Protein AF-A0A4R8EGY8-F1 (afdb_monomer_lite)

pLDDT: mean 85.9, std 12.4, range [39.84, 97.06]

Radius of gyration: 15.59 Å; chains: 1; bounding box: 40×29×43 Å

Sequence (133 aa):
MFNQAGVGEIIASGIEIIFPVQNLFWALFAYAFGMALFTKIMGNAFAAFAVITAGIGIPIVIQIHGADPATIAVLAMSAGYCGILMTPMAANFNIVPAALLEMKDKYRIIKIQISMALALWVAHLLVMYIMAF

Organism: NCBI:txid156202

Secondary structure (DSSP, 8-state):
--GGGTHHHHHHHHHHHHS-TTSHHHHHHHHHHHHHHHHHHHS-HHHHHHHHIIIIIIIIIIIIT---HHHHHHHHHHHHHHHHHT-TT-IIIIIHHHHHTT-S-TTHHHHHHHHHHHHHHHHHHHHHHHH--

Foldseek 3Di:
DLVVVCLLVVLQVVLVVVFVLLDLLRLLVSLLVQLLQVCLVQLHNVVSLVRSCSNRVVPRLCVNVPFDSVLSSVLSSVSSVLSNLQHVSVCVNQQVVCVVVVPPDSCVSNVVSNVVSVVSNVVSSVCCVVRRD

Structure (mmCIF, N/CA/C/O backbone):
data_AF-A0A4R8EGY8-F1
#
_entry.id   AF-A0A4R8EGY8-F1
#
loop_
_atom_site.group_PDB
_atom_site.id
_atom_site.type_symbol
_atom_site.label_atom_id
_atom_site.label_alt_id
_atom_site.label_comp_id
_atom_site.label_asym_id
_atom_site.label_entity_id
_atom_site.label_seq_id
_atom_site.pdbx_PDB_ins_code
_atom_site.Cartn_x
_atom_site.Cartn_y
_atom_site.Cartn_z
_atom_site.occupancy
_atom_site.B_iso_or_equiv
_atom_site.auth_seq_id
_atom_site.auth_comp_id
_atom_site.auth_asym_id
_atom_site.auth_atom_id
_atom_site.pdbx_PDB_model_num
ATOM 1 N N . MET A 1 1 ? 8.779 17.952 -3.903 1.00 45.31 1 MET A N 1
ATOM 2 C CA . MET A 1 1 ? 9.211 18.054 -2.493 1.00 45.31 1 MET A CA 1
ATOM 3 C C . MET A 1 1 ? 9.835 16.741 -1.999 1.00 45.31 1 MET A C 1
ATOM 5 O O . MET A 1 1 ? 11.027 16.757 -1.759 1.00 45.31 1 MET A O 1
ATOM 9 N N . PHE A 1 2 ? 9.143 15.588 -1.964 1.00 39.84 2 PHE A N 1
ATOM 10 C CA . PHE A 1 2 ? 9.756 14.309 -1.519 1.00 39.84 2 PHE A CA 1
ATOM 11 C C . PHE A 1 2 ? 10.809 13.700 -2.468 1.00 39.84 2 PHE A C 1
ATOM 13 O O . PHE A 1 2 ? 11.807 13.170 -1.992 1.00 39.84 2 PHE A O 1
ATOM 20 N N . ASN A 1 3 ? 10.645 13.828 -3.793 1.00 47.56 3 ASN A N 1
ATOM 21 C CA . ASN A 1 3 ? 11.645 13.345 -4.763 1.00 47.56 3 ASN A CA 1
ATOM 22 C C . ASN A 1 3 ? 12.984 14.112 -4.671 1.00 47.56 3 ASN A C 1
ATOM 24 O O . ASN A 1 3 ? 14.047 13.546 -4.866 1.00 47.56 3 ASN A O 1
ATOM 28 N N . GLN A 1 4 ? 12.943 15.397 -4.296 1.00 46.09 4 GLN A N 1
ATOM 29 C CA . GLN A 1 4 ? 14.151 16.210 -4.082 1.00 46.09 4 GLN A CA 1
ATOM 30 C C . GLN A 1 4 ? 14.881 15.865 -2.772 1.00 46.09 4 GLN A C 1
ATOM 32 O O . GLN A 1 4 ? 16.017 16.282 -2.588 1.00 46.09 4 GLN A O 1
ATOM 37 N N . ALA A 1 5 ? 14.239 15.115 -1.870 1.00 55.41 5 ALA A N 1
ATOM 38 C CA . ALA A 1 5 ? 14.806 14.694 -0.592 1.00 55.41 5 ALA A CA 1
ATOM 39 C C . ALA A 1 5 ? 15.435 13.284 -0.635 1.00 55.41 5 ALA A C 1
ATOM 41 O O . ALA A 1 5 ? 15.809 12.767 0.412 1.00 55.41 5 ALA A O 1
ATOM 42 N N . GLY A 1 6 ? 15.509 12.629 -1.806 1.00 54.44 6 GLY A N 1
ATOM 43 C CA . GLY A 1 6 ? 16.140 11.304 -1.964 1.00 54.44 6 GLY A CA 1
ATOM 44 C C . GLY A 1 6 ? 15.385 10.132 -1.318 1.00 54.44 6 GLY A C 1
ATOM 45 O O . GLY A 1 6 ? 15.851 8.998 -1.330 1.00 54.44 6 GLY A O 1
ATOM 46 N N . VAL A 1 7 ? 14.191 10.370 -0.767 1.00 55.75 7 VAL A N 1
ATOM 47 C CA . VAL A 1 7 ? 13.407 9.344 -0.055 1.00 55.75 7 VAL A CA 1
ATOM 48 C C . VAL A 1 7 ? 12.993 8.197 -0.985 1.00 55.75 7 VAL A C 1
ATOM 50 O O . VAL A 1 7 ? 12.936 7.051 -0.551 1.00 55.75 7 VAL A O 1
ATOM 53 N N . GLY A 1 8 ? 12.750 8.490 -2.266 1.00 55.69 8 GLY A N 1
ATOM 54 C CA . GLY A 1 8 ? 12.421 7.477 -3.273 1.00 55.69 8 GLY A CA 1
ATOM 55 C C . GLY A 1 8 ? 13.545 6.457 -3.478 1.00 55.69 8 GLY A C 1
ATOM 56 O O . GLY A 1 8 ? 13.283 5.261 -3.423 1.00 55.69 8 GLY A O 1
ATOM 57 N N . GLU A 1 9 ? 14.791 6.919 -3.617 1.00 61.41 9 GLU A N 1
ATOM 58 C CA . GLU A 1 9 ? 15.981 6.062 -3.768 1.00 61.41 9 GLU A CA 1
ATOM 59 C C . GLU A 1 9 ? 16.284 5.248 -2.505 1.00 61.41 9 GLU A C 1
ATOM 61 O O . GLU A 1 9 ? 16.664 4.080 -2.596 1.00 61.41 9 GLU A O 1
ATOM 66 N N . ILE A 1 10 ? 16.068 5.820 -1.317 1.00 61.94 10 ILE A N 1
ATOM 67 C CA . ILE A 1 10 ? 16.241 5.098 -0.044 1.00 61.94 10 ILE A CA 1
ATOM 68 C C . ILE A 1 10 ? 15.207 3.971 0.085 1.00 61.94 10 ILE A C 1
ATOM 70 O O . ILE A 1 10 ? 15.536 2.869 0.519 1.00 61.94 10 ILE A O 1
ATOM 74 N N . ILE A 1 11 ? 13.955 4.228 -0.306 1.00 61.97 11 ILE A N 1
ATOM 75 C CA . ILE A 1 11 ? 12.903 3.205 -0.289 1.00 61.97 11 ILE A CA 1
ATOM 76 C C . ILE A 1 11 ? 13.188 2.126 -1.343 1.00 61.97 11 ILE A C 1
ATOM 78 O O . ILE A 1 11 ? 13.077 0.946 -1.020 1.00 61.97 11 ILE A O 1
ATOM 82 N N . ALA A 1 12 ? 13.593 2.507 -2.560 1.00 61.19 12 ALA A N 1
ATOM 83 C CA . ALA A 1 12 ? 13.936 1.567 -3.629 1.00 61.19 12 ALA A CA 1
ATOM 84 C C . ALA A 1 12 ? 15.088 0.632 -3.219 1.00 61.19 12 ALA A C 1
ATOM 86 O O . ALA A 1 12 ? 14.930 -0.587 -3.233 1.00 61.19 12 ALA A O 1
ATOM 87 N N . SER A 1 13 ? 16.202 1.201 -2.748 1.00 63.88 13 SER A N 1
ATOM 88 C CA . SER A 1 13 ? 17.382 0.440 -2.309 1.00 63.88 13 SER A CA 1
ATOM 89 C C . SER A 1 13 ? 17.107 -0.435 -1.082 1.00 63.88 13 SER A C 1
ATOM 91 O O . SER A 1 13 ? 17.565 -1.574 -1.018 1.00 63.88 13 SER A O 1
ATOM 93 N N . GLY A 1 14 ? 16.307 0.042 -0.122 1.00 66.62 14 GLY A N 1
ATOM 94 C CA . GLY A 1 14 ? 15.891 -0.762 1.029 1.00 66.62 14 GLY A CA 1
ATOM 95 C C . GLY A 1 14 ? 14.999 -1.948 0.647 1.00 66.62 14 GLY A C 1
ATOM 96 O O . GLY A 1 14 ? 15.103 -3.020 1.241 1.00 66.62 14 GLY A O 1
ATOM 97 N N . ILE A 1 15 ? 14.135 -1.780 -0.355 1.00 63.94 15 ILE A N 1
ATOM 98 C CA . ILE A 1 15 ? 13.211 -2.823 -0.817 1.00 63.94 15 ILE A CA 1
ATOM 99 C C . ILE A 1 15 ? 13.913 -3.860 -1.687 1.00 63.94 15 ILE A C 1
ATOM 101 O O . ILE A 1 15 ? 13.596 -5.037 -1.553 1.00 63.94 15 ILE A O 1
ATOM 105 N N . GLU A 1 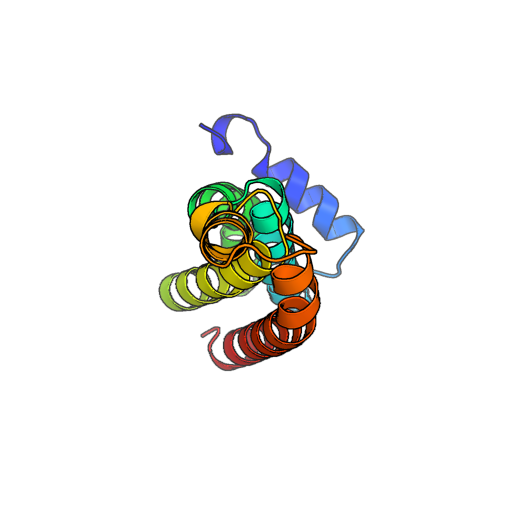16 ? 14.893 -3.467 -2.500 1.00 60.88 16 GLU A N 1
ATOM 106 C CA . GLU A 1 16 ? 15.726 -4.395 -3.280 1.00 60.88 16 GLU A CA 1
ATOM 107 C C . GLU A 1 16 ? 16.514 -5.381 -2.405 1.00 60.88 16 GLU A C 1
ATOM 109 O O . GLU A 1 16 ? 16.743 -6.520 -2.808 1.00 60.88 16 GLU A O 1
ATOM 114 N N . ILE A 1 17 ? 16.885 -4.979 -1.184 1.00 65.44 17 ILE A N 1
ATOM 115 C CA . ILE A 1 17 ? 17.569 -5.857 -0.221 1.00 65.44 17 ILE A CA 1
ATOM 116 C C . ILE A 1 17 ? 16.612 -6.914 0.353 1.00 65.44 17 ILE A C 1
ATOM 118 O O . ILE A 1 17 ? 17.029 -8.027 0.674 1.00 65.44 17 ILE A O 1
ATOM 122 N N . ILE A 1 18 ? 15.331 -6.570 0.508 1.00 69.06 18 ILE A N 1
ATOM 123 C CA . ILE A 1 18 ? 14.339 -7.402 1.207 1.00 69.06 18 ILE A CA 1
ATOM 124 C C . ILE A 1 18 ? 13.537 -8.266 0.226 1.00 69.06 18 ILE A C 1
ATOM 126 O O . ILE A 1 18 ? 13.168 -9.393 0.555 1.00 69.06 18 ILE A O 1
ATOM 130 N N . PHE A 1 19 ? 13.265 -7.757 -0.976 1.00 72.06 19 PHE A N 1
ATOM 131 C CA . PHE A 1 19 ? 12.400 -8.388 -1.966 1.00 72.06 19 PHE A CA 1
ATOM 132 C C . PHE A 1 19 ? 13.120 -8.555 -3.310 1.00 72.06 19 PHE A C 1
ATOM 134 O O . PHE A 1 19 ? 13.743 -7.611 -3.796 1.00 72.06 19 PHE A O 1
ATOM 141 N N . PRO A 1 20 ? 12.980 -9.713 -3.984 1.00 79.56 20 PRO A N 1
ATOM 142 C CA . PRO A 1 20 ? 13.552 -9.929 -5.309 1.00 79.56 20 PRO A CA 1
ATOM 143 C C . PRO A 1 20 ? 12.692 -9.231 -6.377 1.00 79.56 20 PRO A C 1
ATOM 145 O O . PRO A 1 20 ? 11.984 -9.870 -7.156 1.00 79.56 20 PRO A O 1
ATOM 148 N N . VAL A 1 21 ? 12.755 -7.899 -6.418 1.00 77.88 21 VAL A N 1
ATOM 149 C CA . VAL A 1 21 ? 11.945 -7.029 -7.294 1.00 77.88 21 VAL A CA 1
ATOM 150 C C . VAL A 1 21 ? 12.230 -7.189 -8.792 1.00 77.88 21 VAL A C 1
ATOM 152 O O . VAL A 1 21 ? 11.516 -6.630 -9.618 1.00 77.88 21 VAL A O 1
ATOM 155 N N . GLN A 1 22 ? 13.218 -8.010 -9.159 1.00 78.81 22 GLN A N 1
ATOM 156 C CA . GLN A 1 22 ? 13.414 -8.484 -10.533 1.00 78.81 22 GLN A CA 1
ATOM 157 C C . GLN A 1 22 ? 12.260 -9.368 -11.028 1.00 78.81 22 GLN A C 1
ATOM 159 O O . GLN A 1 22 ? 12.113 -9.572 -12.227 1.00 78.81 22 GLN A O 1
ATOM 164 N N . ASN A 1 23 ? 11.436 -9.905 -10.125 1.00 85.56 23 ASN A N 1
ATOM 165 C CA . ASN A 1 23 ? 10.203 -10.598 -10.475 1.00 85.56 23 ASN A CA 1
ATOM 166 C C . ASN A 1 23 ? 9.016 -9.631 -10.360 1.00 85.56 23 ASN A C 1
ATOM 168 O O . ASN A 1 23 ? 8.829 -9.002 -9.315 1.00 85.56 23 ASN A O 1
ATOM 172 N N . LEU A 1 24 ? 8.184 -9.576 -11.405 1.00 88.81 24 LEU A N 1
ATOM 173 C CA . LEU A 1 24 ? 6.990 -8.732 -11.462 1.00 88.81 24 LEU A CA 1
ATOM 174 C C . LEU A 1 24 ? 6.103 -8.898 -10.224 1.00 88.81 24 LEU A C 1
ATOM 176 O O . LEU A 1 24 ? 5.674 -7.908 -9.640 1.00 88.81 24 LEU A O 1
ATOM 180 N N . PHE A 1 25 ? 5.859 -10.134 -9.778 1.00 91.94 25 PHE A N 1
ATOM 181 C CA . PHE A 1 25 ? 5.006 -10.384 -8.616 1.00 91.94 25 PHE A CA 1
ATOM 182 C C . PHE A 1 25 ? 5.531 -9.677 -7.360 1.00 91.94 25 PHE A C 1
ATOM 184 O O . PHE A 1 25 ? 4.765 -9.048 -6.634 1.00 91.94 25 PHE A O 1
ATOM 191 N N . TRP A 1 26 ? 6.843 -9.735 -7.120 1.00 90.50 26 TRP A N 1
ATOM 192 C CA . TRP A 1 26 ? 7.461 -9.109 -5.952 1.00 90.50 26 TRP A CA 1
ATOM 193 C C . TRP A 1 26 ? 7.543 -7.588 -6.074 1.00 90.50 26 TRP A C 1
ATOM 195 O O . TRP A 1 26 ? 7.374 -6.901 -5.069 1.00 90.50 26 TRP A O 1
ATOM 205 N N . ALA A 1 27 ? 7.719 -7.055 -7.285 1.00 91.69 27 ALA A N 1
ATOM 206 C CA . ALA A 1 27 ? 7.612 -5.621 -7.541 1.00 91.69 27 ALA A CA 1
ATOM 207 C C . ALA A 1 27 ? 6.197 -5.096 -7.230 1.00 91.69 27 ALA A C 1
ATOM 209 O O . ALA A 1 27 ? 6.037 -4.111 -6.506 1.00 91.69 27 ALA A O 1
ATOM 210 N N . LEU A 1 28 ? 5.162 -5.798 -7.704 1.00 94.19 28 LEU A N 1
ATOM 211 C CA . LEU A 1 28 ? 3.761 -5.477 -7.426 1.00 94.19 28 LEU A CA 1
ATOM 212 C C . LEU A 1 28 ? 3.413 -5.627 -5.947 1.00 94.19 28 LEU A C 1
ATOM 214 O O . LEU A 1 28 ? 2.750 -4.759 -5.381 1.00 94.19 28 LEU A O 1
ATOM 218 N N . PHE A 1 29 ? 3.903 -6.689 -5.304 1.00 94.19 29 PHE A N 1
ATOM 219 C CA . PHE A 1 29 ? 3.742 -6.899 -3.871 1.00 94.19 29 PHE A CA 1
ATOM 220 C C . PHE A 1 29 ? 4.361 -5.747 -3.084 1.00 94.19 29 PHE A C 1
ATOM 222 O O . PHE A 1 29 ? 3.684 -5.164 -2.245 1.00 94.19 29 PHE A O 1
ATOM 229 N N . ALA A 1 30 ? 5.612 -5.379 -3.371 1.00 92.25 30 ALA A N 1
ATOM 230 C CA . ALA A 1 30 ? 6.293 -4.283 -2.691 1.00 92.25 30 ALA A CA 1
ATOM 231 C C . ALA A 1 30 ? 5.546 -2.956 -2.879 1.00 92.25 30 ALA A C 1
ATOM 233 O O . ALA A 1 30 ? 5.388 -2.196 -1.922 1.00 92.25 30 ALA A O 1
ATOM 234 N N . TYR A 1 31 ? 5.021 -2.705 -4.082 1.00 94.06 31 TYR A N 1
ATOM 235 C CA . TYR A 1 31 ? 4.256 -1.500 -4.372 1.00 94.06 31 TYR A CA 1
ATOM 236 C C . TYR A 1 31 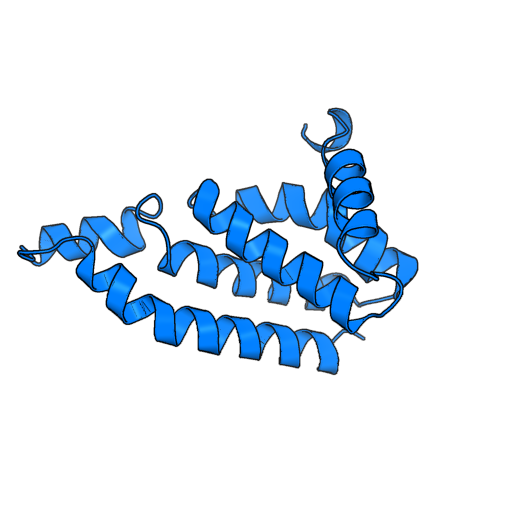? 2.919 -1.467 -3.614 1.00 94.06 31 TYR A C 1
ATOM 238 O O . TYR A 1 31 ? 2.655 -0.522 -2.870 1.00 94.06 31 TYR A O 1
ATOM 246 N N . ALA A 1 32 ? 2.106 -2.523 -3.713 1.00 95.62 32 ALA A N 1
ATOM 247 C CA . ALA A 1 32 ? 0.817 -2.621 -3.027 1.00 95.62 32 ALA A CA 1
ATOM 248 C C . ALA A 1 32 ? 0.966 -2.672 -1.494 1.00 95.62 32 ALA A C 1
ATOM 250 O O . ALA A 1 32 ? 0.158 -2.093 -0.760 1.00 95.62 32 ALA A O 1
ATOM 251 N N . PHE A 1 33 ? 1.999 -3.349 -0.991 1.00 94.06 33 PHE A N 1
ATOM 252 C CA . PHE A 1 33 ? 2.293 -3.452 0.438 1.00 94.06 33 PHE A CA 1
ATOM 253 C C . PHE A 1 33 ? 2.787 -2.117 0.984 1.00 94.06 33 PHE A C 1
ATOM 255 O O . PHE A 1 33 ? 2.262 -1.634 1.987 1.00 94.06 33 PHE A O 1
ATOM 262 N N . GLY A 1 34 ? 3.741 -1.488 0.292 1.00 92.56 34 GLY A N 1
ATOM 263 C CA . GLY A 1 34 ? 4.229 -0.153 0.615 1.00 92.56 34 GLY A CA 1
ATOM 264 C C . GLY A 1 34 ? 3.085 0.853 0.670 1.00 92.56 34 GLY A C 1
ATOM 265 O O . GLY A 1 34 ? 2.970 1.594 1.644 1.00 92.56 34 GLY A O 1
ATOM 266 N N . MET A 1 35 ? 2.175 0.806 -0.308 1.00 95.62 35 MET A N 1
ATOM 267 C CA . MET A 1 35 ? 0.987 1.655 -0.349 1.00 95.62 35 MET A CA 1
ATOM 268 C C . MET A 1 35 ? 0.096 1.461 0.876 1.00 95.62 35 MET A C 1
ATOM 270 O O . MET A 1 35 ? -0.229 2.437 1.553 1.00 95.62 35 MET A O 1
ATOM 274 N N . ALA A 1 36 ? -0.279 0.223 1.204 1.00 94.56 36 ALA A N 1
ATOM 275 C CA . ALA A 1 36 ? -1.134 -0.062 2.355 1.00 94.56 36 ALA A CA 1
ATOM 276 C C . ALA A 1 36 ? -0.456 0.307 3.687 1.00 94.56 36 ALA A C 1
ATOM 278 O O . ALA A 1 36 ? -1.088 0.910 4.559 1.00 94.56 36 ALA A O 1
ATOM 279 N N . LEU A 1 37 ? 0.835 0.002 3.842 1.00 92.94 37 LEU A N 1
ATOM 280 C CA . LEU A 1 37 ? 1.594 0.281 5.059 1.00 92.94 37 LEU A CA 1
ATOM 281 C C . LEU A 1 37 ? 1.778 1.785 5.286 1.00 92.94 37 LEU A C 1
ATOM 283 O O . LEU A 1 37 ? 1.458 2.286 6.364 1.00 92.94 37 LEU A O 1
ATOM 287 N N . PHE A 1 38 ? 2.239 2.527 4.276 1.00 90.56 38 PHE A N 1
ATOM 288 C CA . PHE A 1 38 ? 2.417 3.977 4.392 1.00 90.56 38 PHE A CA 1
ATOM 289 C C . PHE A 1 38 ? 1.084 4.689 4.578 1.00 90.56 38 PHE A C 1
ATOM 291 O O . PHE A 1 38 ? 0.996 5.631 5.361 1.00 90.56 38 PHE A O 1
ATOM 298 N N . THR A 1 39 ? 0.023 4.203 3.934 1.00 92.88 39 THR A N 1
ATOM 299 C CA . THR A 1 39 ? -1.320 4.744 4.144 1.00 92.88 39 THR A CA 1
ATOM 300 C C . THR A 1 39 ? -1.804 4.505 5.573 1.00 92.88 39 THR A C 1
ATOM 302 O O . THR A 1 39 ? -2.402 5.396 6.171 1.00 92.88 39 THR A O 1
ATOM 305 N N . LYS A 1 40 ? -1.504 3.342 6.164 1.00 90.44 40 LYS A N 1
ATOM 306 C CA . LYS A 1 40 ? -1.805 3.059 7.574 1.00 90.44 40 LYS A CA 1
ATOM 307 C C . LYS A 1 40 ? -1.095 4.043 8.515 1.00 90.44 40 LYS A C 1
ATOM 309 O O . LYS A 1 40 ? -1.695 4.471 9.501 1.00 90.44 40 LYS A O 1
ATOM 314 N N . ILE A 1 41 ? 0.156 4.398 8.203 1.00 88.12 41 ILE A N 1
ATOM 315 C CA . ILE A 1 41 ? 0.992 5.317 8.994 1.00 88.12 41 ILE A CA 1
ATOM 316 C C . ILE A 1 41 ? 0.549 6.774 8.832 1.00 88.12 41 ILE A C 1
ATOM 318 O O . ILE A 1 41 ? 0.498 7.490 9.822 1.00 88.12 41 ILE A O 1
ATOM 322 N N . MET A 1 42 ? 0.240 7.212 7.607 1.00 86.69 42 MET A N 1
ATOM 323 C CA . MET A 1 42 ? -0.161 8.594 7.304 1.00 86.69 42 MET A CA 1
ATOM 324 C C . MET A 1 42 ? -1.658 8.861 7.480 1.00 86.69 42 MET A C 1
ATOM 326 O O . MET A 1 42 ? -2.078 10.015 7.474 1.00 86.69 42 MET A O 1
ATOM 330 N N . GLY A 1 43 ? -2.484 7.817 7.560 1.00 84.19 43 GLY A N 1
ATOM 331 C CA . GLY A 1 43 ? -3.943 7.939 7.580 1.00 84.19 43 GLY A CA 1
ATOM 332 C C . GLY A 1 43 ? -4.544 8.472 6.273 1.00 84.19 43 GLY A C 1
ATOM 333 O O . GLY A 1 43 ? -5.725 8.812 6.247 1.00 84.19 43 GLY A O 1
ATOM 334 N N . ASN A 1 44 ? -3.755 8.568 5.193 1.00 86.75 44 ASN A N 1
ATOM 335 C CA . ASN A 1 44 ? -4.160 9.154 3.915 1.00 86.75 44 ASN A CA 1
ATOM 336 C C . ASN A 1 44 ? -3.469 8.462 2.725 1.00 86.75 44 ASN A C 1
ATOM 338 O O . ASN A 1 44 ? -2.239 8.413 2.649 1.00 86.75 44 ASN A O 1
ATOM 342 N N . ALA A 1 45 ? -4.274 7.973 1.778 1.00 86.75 45 ALA A N 1
ATOM 343 C CA . ALA A 1 45 ? -3.799 7.242 0.605 1.00 86.75 45 ALA A CA 1
ATOM 344 C C . ALA A 1 45 ? -3.114 8.136 -0.442 1.00 86.75 45 ALA A C 1
ATOM 346 O O . ALA A 1 45 ? -2.152 7.701 -1.062 1.00 86.75 45 ALA A O 1
ATOM 347 N N . PHE A 1 46 ? -3.541 9.391 -0.621 1.00 88.31 46 PHE A N 1
ATOM 348 C CA . PHE A 1 46 ? -2.918 10.323 -1.572 1.00 88.31 46 PHE A CA 1
ATOM 349 C C . PHE A 1 46 ? -1.493 10.704 -1.159 1.00 88.31 46 PHE A C 1
ATOM 351 O O . PHE A 1 46 ? -0.599 10.785 -2.001 1.00 88.31 46 PHE A O 1
ATOM 358 N N . ALA A 1 47 ? -1.268 10.912 0.141 1.00 88.38 47 ALA A N 1
ATOM 359 C CA . ALA A 1 47 ? 0.065 11.206 0.661 1.00 88.38 47 ALA A CA 1
ATOM 360 C C . ALA A 1 47 ? 1.006 9.999 0.491 1.00 88.38 47 ALA A C 1
ATOM 362 O O . ALA A 1 47 ? 2.127 10.149 0.005 1.00 88.38 47 ALA A O 1
ATOM 363 N N . ALA A 1 48 ? 0.519 8.792 0.805 1.00 90.62 48 ALA A N 1
ATOM 364 C CA . ALA A 1 48 ? 1.240 7.544 0.553 1.00 90.62 48 ALA A CA 1
ATOM 365 C C . ALA A 1 48 ? 1.542 7.330 -0.930 1.00 90.62 48 ALA A C 1
ATOM 367 O O . ALA A 1 48 ? 2.667 6.974 -1.277 1.00 90.62 48 ALA A O 1
ATOM 368 N N . PHE A 1 49 ? 0.569 7.615 -1.795 1.00 92.94 49 PHE A N 1
ATOM 369 C CA . PHE A 1 49 ? 0.689 7.457 -3.236 1.00 92.94 49 PHE A CA 1
ATOM 370 C C . PHE A 1 49 ? 1.868 8.241 -3.803 1.00 92.94 49 PHE A C 1
ATOM 372 O O . PHE A 1 49 ? 2.672 7.670 -4.533 1.00 92.94 49 PHE A O 1
ATOM 379 N N . ALA A 1 50 ? 2.024 9.514 -3.433 1.00 90.81 50 ALA A N 1
ATOM 380 C CA . ALA A 1 50 ? 3.121 10.335 -3.936 1.00 90.81 50 ALA A CA 1
ATOM 381 C C . ALA A 1 50 ? 4.506 9.774 -3.561 1.00 90.81 50 ALA A C 1
ATOM 383 O O . ALA A 1 50 ? 5.424 9.813 -4.375 1.00 90.81 50 ALA A O 1
ATOM 384 N N . VAL A 1 51 ? 4.656 9.240 -2.345 1.00 89.56 51 VAL A N 1
ATOM 385 C CA . VAL A 1 51 ? 5.936 8.709 -1.846 1.00 89.56 51 VAL A CA 1
ATOM 386 C C . VAL A 1 51 ? 6.238 7.343 -2.457 1.00 89.56 51 VAL A C 1
ATOM 388 O O . VAL A 1 51 ? 7.316 7.123 -3.003 1.00 89.56 51 VAL A O 1
ATOM 391 N N . ILE A 1 52 ? 5.275 6.428 -2.393 1.00 93.44 52 ILE A N 1
ATOM 392 C CA . ILE A 1 52 ? 5.473 5.027 -2.760 1.00 93.44 52 ILE A CA 1
ATOM 393 C C . ILE A 1 52 ? 5.475 4.833 -4.275 1.00 93.44 52 ILE A C 1
ATOM 395 O O . ILE A 1 52 ? 6.239 4.024 -4.794 1.00 93.44 52 ILE A O 1
ATOM 399 N N . THR A 1 53 ? 4.692 5.616 -5.014 1.00 93.50 53 THR A N 1
ATOM 400 C CA . THR A 1 53 ? 4.741 5.594 -6.481 1.00 93.50 53 THR A CA 1
ATOM 401 C C . THR A 1 53 ? 6.048 6.180 -6.992 1.00 93.50 53 THR A C 1
ATOM 403 O O . THR A 1 53 ? 6.632 5.617 -7.908 1.00 93.50 53 THR A O 1
ATOM 406 N N . ALA A 1 54 ? 6.563 7.247 -6.376 1.00 90.81 54 ALA A N 1
ATOM 407 C CA . ALA A 1 54 ? 7.867 7.789 -6.751 1.00 90.81 54 ALA A CA 1
ATOM 408 C C . ALA A 1 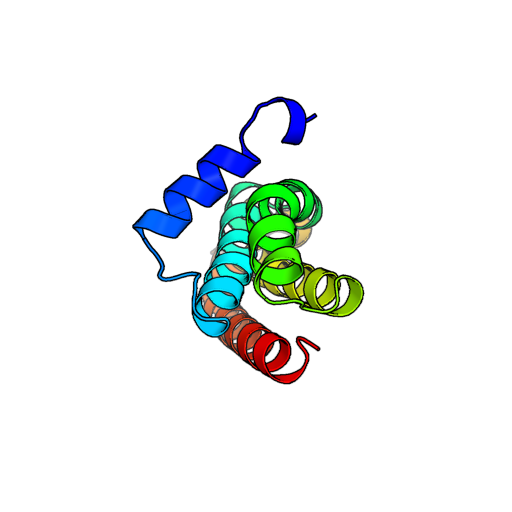54 ? 9.024 6.833 -6.414 1.00 90.81 54 ALA A C 1
ATOM 410 O O . ALA A 1 54 ? 9.960 6.730 -7.198 1.00 90.81 54 ALA A O 1
ATOM 411 N N . GLY A 1 55 ? 8.964 6.139 -5.270 1.00 86.50 55 GLY A N 1
ATOM 412 C CA . GLY A 1 55 ? 10.036 5.241 -4.824 1.00 86.50 55 GLY A CA 1
ATOM 413 C C . GLY A 1 55 ? 9.985 3.818 -5.386 1.00 86.50 55 GLY A C 1
ATOM 414 O O . GLY A 1 55 ? 11.025 3.199 -5.543 1.00 86.50 55 GLY A O 1
ATOM 415 N N . ILE A 1 56 ? 8.800 3.280 -5.687 1.00 90.06 56 ILE A N 1
ATOM 416 C CA . ILE A 1 56 ? 8.623 1.880 -6.120 1.00 90.06 56 ILE A CA 1
ATOM 417 C C . ILE A 1 56 ? 7.879 1.815 -7.453 1.00 90.06 56 ILE A C 1
ATOM 419 O O . ILE A 1 56 ? 8.355 1.194 -8.399 1.00 90.06 56 ILE A O 1
ATOM 423 N N . GLY A 1 57 ? 6.707 2.451 -7.537 1.00 91.94 57 GLY A N 1
ATOM 424 C CA . GLY A 1 57 ? 5.812 2.309 -8.690 1.00 91.94 57 GLY A CA 1
ATOM 425 C C . GLY A 1 57 ? 6.471 2.708 -10.013 1.00 91.94 57 GLY A C 1
ATOM 426 O O . GLY A 1 57 ? 6.511 1.917 -10.947 1.00 91.94 57 GLY A O 1
ATOM 427 N N . ILE A 1 58 ? 7.043 3.909 -10.079 1.00 91.75 58 ILE A N 1
ATOM 428 C CA . ILE A 1 58 ? 7.723 4.425 -11.271 1.00 91.75 58 ILE A CA 1
ATOM 429 C C . ILE A 1 58 ? 9.009 3.641 -11.570 1.00 91.75 58 ILE A C 1
ATOM 431 O O . ILE A 1 58 ? 9.075 3.046 -12.646 1.00 91.75 58 ILE A O 1
ATOM 435 N N . PRO A 1 59 ? 10.019 3.606 -10.678 1.00 88.88 59 PRO A N 1
ATOM 436 C CA . PRO A 1 59 ? 11.312 3.024 -11.026 1.00 88.88 59 PRO A CA 1
ATOM 437 C C . PRO A 1 59 ? 11.258 1.509 -11.226 1.00 88.88 59 PRO A C 1
ATOM 439 O O . PRO A 1 59 ? 11.923 0.989 -12.113 1.00 88.88 59 PRO A O 1
ATOM 442 N N . ILE A 1 60 ? 10.453 0.789 -10.444 1.00 89.00 60 ILE A N 1
ATOM 443 C CA . ILE A 1 60 ? 10.455 -0.674 -10.466 1.00 89.00 60 ILE A CA 1
ATOM 444 C C . ILE A 1 60 ? 9.313 -1.190 -11.338 1.00 89.00 60 ILE A C 1
ATOM 446 O O . ILE A 1 60 ? 9.539 -1.910 -12.304 1.00 89.00 60 ILE A O 1
ATOM 450 N N . VAL A 1 61 ? 8.070 -0.824 -11.033 1.00 92.81 61 VAL A N 1
ATOM 451 C CA . VAL A 1 61 ? 6.913 -1.449 -11.692 1.00 92.81 61 VAL A CA 1
ATOM 452 C C . VAL A 1 61 ? 6.714 -0.938 -13.124 1.00 92.81 61 VAL A C 1
ATOM 454 O O . VAL A 1 61 ? 6.459 -1.726 -14.029 1.00 92.81 61 VAL A O 1
ATOM 457 N N . ILE A 1 62 ? 6.871 0.365 -13.355 1.00 94.25 62 ILE A N 1
ATOM 458 C CA . ILE A 1 62 ? 6.661 0.968 -14.677 1.00 94.25 62 ILE A CA 1
ATOM 459 C C . ILE A 1 62 ? 7.933 0.880 -15.527 1.00 94.25 62 ILE A C 1
ATOM 461 O O . ILE A 1 62 ? 7.882 0.392 -16.649 1.00 94.25 62 ILE A O 1
ATOM 465 N N . GLN A 1 63 ? 9.081 1.339 -15.022 1.00 91.00 63 GLN A N 1
ATOM 466 C CA . GLN A 1 63 ? 10.296 1.452 -15.840 1.00 91.00 63 GLN A CA 1
ATOM 467 C C . GLN A 1 63 ? 11.008 0.113 -16.078 1.00 91.00 63 GLN A C 1
ATOM 469 O O . GLN A 1 63 ? 11.437 -0.133 -17.202 1.00 91.00 63 GLN A O 1
ATOM 474 N N . ILE A 1 64 ? 11.136 -0.748 -15.059 1.00 88.56 64 ILE A N 1
ATOM 475 C CA . ILE A 1 64 ? 11.814 -2.051 -15.208 1.00 88.56 64 ILE A CA 1
ATOM 476 C C . ILE A 1 64 ? 10.872 -3.094 -15.810 1.00 88.56 64 ILE A C 1
ATOM 478 O O . ILE A 1 64 ? 11.264 -3.819 -16.721 1.00 88.56 64 ILE A O 1
ATOM 482 N N . HIS A 1 65 ? 9.638 -3.180 -15.306 1.00 90.81 65 HIS A N 1
ATOM 483 C CA . HIS A 1 65 ? 8.695 -4.217 -15.736 1.00 90.81 65 HIS A CA 1
ATOM 484 C C . HIS A 1 65 ? 7.790 -3.805 -16.894 1.00 90.81 65 HIS A C 1
ATOM 486 O O . HIS A 1 65 ? 7.200 -4.685 -17.508 1.00 90.81 65 HIS A O 1
ATOM 492 N N . GLY A 1 66 ? 7.696 -2.515 -17.229 1.00 91.31 66 GLY A N 1
ATOM 493 C CA . GLY A 1 66 ? 6.903 -2.035 -18.365 1.00 91.31 66 GLY A CA 1
ATOM 494 C C . GLY A 1 66 ? 5.395 -1.972 -18.114 1.00 91.31 66 GLY A C 1
ATOM 495 O O . GLY A 1 66 ? 4.634 -2.007 -19.077 1.00 91.31 66 GLY A O 1
ATOM 496 N N . ALA A 1 67 ? 4.949 -1.928 -16.854 1.00 93.81 67 ALA A N 1
ATOM 497 C CA . ALA A 1 67 ? 3.524 -1.886 -16.532 1.00 93.81 67 ALA A CA 1
ATOM 498 C C . ALA A 1 67 ? 2.859 -0.575 -16.992 1.00 93.81 67 ALA A C 1
ATOM 500 O O . ALA A 1 67 ? 3.473 0.495 -16.925 1.00 93.81 67 ALA A O 1
ATOM 501 N N . ASP A 1 68 ? 1.582 -0.644 -17.377 1.00 95.81 68 ASP A N 1
ATOM 502 C CA . ASP A 1 68 ? 0.774 0.522 -17.724 1.00 95.81 68 ASP A CA 1
ATOM 503 C C . ASP A 1 68 ? 0.644 1.475 -16.516 1.00 95.81 68 ASP A C 1
ATOM 505 O O . ASP A 1 68 ? 0.071 1.102 -15.479 1.00 95.81 68 ASP A O 1
ATOM 509 N N . PRO A 1 69 ? 1.140 2.725 -16.624 1.00 93.75 69 PRO A N 1
ATOM 510 C CA . PRO A 1 69 ? 1.126 3.675 -15.519 1.00 93.75 69 PRO A CA 1
ATOM 511 C C . PRO A 1 69 ? -0.276 3.977 -14.996 1.00 93.75 69 PRO A C 1
ATOM 513 O O . PRO A 1 69 ? -0.447 4.150 -13.790 1.00 93.75 69 PRO A O 1
ATOM 516 N N . ALA A 1 70 ? -1.273 4.064 -15.882 1.00 94.31 70 ALA A N 1
ATOM 517 C CA . ALA A 1 70 ? -2.627 4.442 -15.497 1.00 94.31 70 ALA A CA 1
ATOM 518 C C . ALA A 1 70 ? -3.288 3.336 -14.666 1.00 94.31 70 ALA A C 1
ATOM 520 O O . ALA A 1 70 ? -3.786 3.591 -13.566 1.00 94.31 70 ALA A O 1
ATOM 521 N N . THR A 1 71 ? -3.233 2.101 -15.157 1.00 94.19 71 THR A N 1
ATOM 522 C CA . THR A 1 71 ? -3.830 0.933 -14.510 1.00 94.19 71 THR A CA 1
ATOM 523 C C . THR A 1 71 ? -3.172 0.662 -13.167 1.00 94.19 71 THR A C 1
ATOM 525 O O . THR A 1 71 ? -3.858 0.538 -12.146 1.00 94.19 71 THR A O 1
ATOM 528 N N . ILE A 1 72 ? -1.837 0.652 -13.125 1.00 95.38 72 ILE A N 1
ATOM 529 C CA . ILE A 1 72 ? -1.127 0.320 -11.896 1.00 95.38 72 ILE A CA 1
ATOM 530 C C . ILE A 1 72 ? -1.244 1.405 -10.827 1.00 95.38 72 ILE A C 1
ATOM 532 O O . ILE A 1 72 ? -1.362 1.080 -9.645 1.00 95.38 72 ILE A O 1
ATOM 536 N N . ALA A 1 73 ? -1.283 2.681 -11.222 1.00 93.69 73 ALA A N 1
ATOM 537 C CA . ALA A 1 73 ? -1.481 3.786 -10.293 1.00 93.69 73 ALA A CA 1
ATOM 538 C C . ALA A 1 73 ? -2.849 3.708 -9.606 1.00 93.69 73 ALA A C 1
ATOM 540 O O . ALA A 1 73 ? -2.933 3.832 -8.383 1.00 93.69 73 ALA A O 1
ATOM 541 N N . VAL A 1 74 ? -3.916 3.473 -10.378 1.00 94.94 74 VAL A N 1
ATOM 542 C CA . VAL A 1 74 ? -5.282 3.380 -9.844 1.00 94.94 74 VAL A CA 1
ATOM 543 C C . VAL A 1 74 ? -5.405 2.195 -8.890 1.00 94.94 74 VAL A C 1
ATOM 545 O O . VAL A 1 74 ? -5.883 2.366 -7.767 1.00 94.94 74 VAL A O 1
ATOM 548 N N . LEU A 1 75 ? -4.916 1.020 -9.296 1.00 95.88 75 LEU A N 1
ATOM 549 C CA . LEU A 1 75 ? -4.993 -0.194 -8.481 1.00 95.88 75 LEU A CA 1
ATOM 550 C C . LEU A 1 75 ? -4.139 -0.111 -7.211 1.00 95.88 75 LEU A C 1
ATOM 552 O O . LEU A 1 75 ? -4.562 -0.559 -6.146 1.00 95.88 75 LEU A O 1
ATOM 556 N N . ALA A 1 76 ? -2.952 0.491 -7.284 1.00 95.00 76 ALA A N 1
ATOM 557 C CA . ALA A 1 76 ? -2.104 0.679 -6.112 1.00 95.00 76 ALA A CA 1
ATOM 558 C C . ALA A 1 76 ? -2.704 1.690 -5.130 1.00 95.00 76 ALA A C 1
ATOM 560 O O . ALA A 1 76 ? -2.638 1.503 -3.912 1.00 95.00 76 ALA A O 1
ATOM 561 N N . MET A 1 77 ? -3.323 2.754 -5.646 1.00 94.62 77 MET A N 1
ATOM 562 C CA . MET A 1 77 ? -4.018 3.737 -4.826 1.00 94.62 77 MET A CA 1
ATOM 563 C C . MET A 1 77 ? -5.225 3.119 -4.113 1.00 94.62 77 MET A C 1
ATOM 565 O O . MET A 1 77 ? -5.372 3.313 -2.904 1.00 94.62 77 MET A O 1
ATOM 569 N N . SER A 1 78 ? -6.038 2.318 -4.808 1.00 93.94 78 SER A N 1
ATOM 570 C CA . SER A 1 78 ? -7.159 1.594 -4.198 1.00 93.94 78 SER A CA 1
ATOM 571 C C . SER A 1 78 ? -6.698 0.521 -3.202 1.00 93.94 78 SER A C 1
ATOM 573 O O . SER A 1 78 ? -7.268 0.416 -2.113 1.00 93.94 78 SER A O 1
ATOM 575 N N . ALA A 1 79 ? -5.599 -0.188 -3.479 1.00 95.25 79 ALA A N 1
ATOM 576 C CA . ALA A 1 79 ? -4.953 -1.077 -2.510 1.00 95.25 79 ALA A CA 1
ATOM 577 C C . ALA A 1 79 ? -4.479 -0.316 -1.256 1.00 95.25 79 ALA A C 1
ATOM 579 O O . ALA A 1 79 ? -4.621 -0.810 -0.135 1.00 95.25 79 ALA A O 1
ATOM 580 N N . GLY A 1 80 ? -3.990 0.918 -1.418 1.00 94.19 80 GLY A N 1
ATOM 581 C CA . GLY A 1 80 ? -3.619 1.814 -0.322 1.00 94.19 80 GLY A CA 1
ATOM 582 C C . GLY A 1 80 ? -4.770 2.095 0.648 1.00 94.19 80 GLY A C 1
ATOM 583 O O . GLY A 1 80 ? -4.565 2.072 1.863 1.00 94.19 80 GLY A O 1
ATOM 584 N N . TYR A 1 81 ? -6.003 2.253 0.149 1.00 92.69 81 TYR A N 1
ATOM 585 C CA . TYR A 1 81 ? -7.189 2.438 0.998 1.00 92.69 81 TYR A CA 1
ATOM 586 C C . TYR A 1 81 ? -7.468 1.253 1.931 1.00 92.69 81 TYR A C 1
ATOM 588 O O . TYR A 1 81 ? -8.036 1.458 3.005 1.00 92.69 81 TYR A O 1
ATOM 596 N N . CYS A 1 82 ? -6.996 0.042 1.619 1.00 94.31 82 CYS A N 1
ATOM 597 C CA . CYS A 1 82 ? -7.057 -1.072 2.571 1.00 94.31 82 CYS A CA 1
ATOM 598 C C . CYS A 1 82 ? -6.267 -0.751 3.857 1.00 94.31 82 CYS A C 1
ATOM 600 O O . CYS A 1 82 ? -6.674 -1.135 4.951 1.00 94.31 82 CYS A O 1
ATOM 602 N N . GLY A 1 83 ? -5.189 0.035 3.756 1.00 91.31 83 GLY A N 1
ATOM 603 C CA . GLY A 1 83 ? -4.443 0.572 4.898 1.00 91.31 83 GLY A CA 1
ATOM 604 C C . GLY A 1 83 ? -5.246 1.548 5.765 1.00 91.31 83 GLY A C 1
ATOM 605 O O . GLY A 1 83 ? -5.124 1.508 6.990 1.00 91.31 83 GLY A O 1
ATOM 606 N N . ILE A 1 84 ? -6.111 2.375 5.156 1.00 89.94 84 ILE A N 1
ATOM 607 C CA . ILE A 1 84 ? -7.009 3.309 5.868 1.00 89.94 84 ILE A CA 1
ATOM 608 C C . ILE A 1 84 ? -7.972 2.539 6.776 1.00 89.94 84 ILE A C 1
ATOM 610 O O . ILE A 1 84 ? -8.162 2.912 7.932 1.00 89.94 84 ILE A O 1
ATOM 614 N N . LEU A 1 85 ? -8.525 1.423 6.296 1.00 88.38 85 LEU A N 1
ATOM 615 C CA . LEU A 1 85 ? -9.440 0.575 7.073 1.00 88.38 85 LEU A CA 1
ATOM 616 C C . LEU A 1 85 ? -8.775 -0.044 8.315 1.00 88.38 85 LEU A C 1
ATOM 618 O O . LEU A 1 85 ? -9.445 -0.415 9.272 1.00 88.38 85 LEU A O 1
ATOM 622 N N . MET A 1 86 ? -7.444 -0.139 8.323 1.00 89.88 86 MET A N 1
ATOM 623 C CA . MET A 1 86 ? -6.673 -0.797 9.378 1.00 89.88 86 MET A CA 1
ATOM 624 C C . MET A 1 86 ? -5.995 0.178 10.362 1.00 89.88 86 MET A C 1
ATOM 626 O O . MET A 1 86 ? -5.179 -0.267 11.174 1.00 89.88 86 MET A O 1
ATOM 630 N N . THR A 1 87 ? -6.279 1.490 10.310 1.00 89.88 87 THR A N 1
ATOM 631 C CA . THR A 1 87 ? -5.608 2.504 11.156 1.00 89.88 87 THR A CA 1
ATOM 632 C C . THR A 1 87 ? -6.573 3.411 11.923 1.00 89.88 87 THR A C 1
ATOM 634 O O . THR A 1 87 ? -7.559 3.883 11.360 1.00 89.88 87 THR A O 1
ATOM 637 N N . PRO A 1 88 ? -6.293 3.747 13.194 1.00 80.56 88 PRO A N 1
ATOM 638 C CA . PRO A 1 88 ? -7.080 4.744 13.917 1.00 80.56 88 PRO A CA 1
ATOM 639 C C . PRO A 1 88 ? -6.841 6.178 13.427 1.00 80.56 88 PRO A C 1
ATOM 641 O O . PRO A 1 88 ? -7.663 7.049 13.696 1.00 80.56 88 PRO A O 1
ATOM 644 N N . MET A 1 89 ? -5.751 6.436 12.691 1.00 83.06 89 MET A N 1
ATOM 645 C CA . MET A 1 89 ? -5.441 7.771 12.165 1.00 83.06 89 MET A CA 1
ATOM 646 C C . MET A 1 89 ? -6.466 8.237 11.116 1.00 83.06 89 MET A C 1
ATOM 648 O O . MET A 1 89 ? -6.705 9.431 10.955 1.00 83.06 89 MET A O 1
ATOM 652 N N . ALA A 1 90 ? -7.137 7.292 10.455 1.00 81.88 90 ALA A N 1
ATOM 653 C CA . ALA A 1 90 ? -8.258 7.538 9.560 1.00 81.88 90 ALA A CA 1
ATOM 654 C C . ALA A 1 90 ? -9.546 7.833 10.350 1.00 81.88 90 ALA A C 1
ATOM 656 O O . ALA A 1 90 ? -10.510 7.061 10.328 1.00 81.88 90 ALA A O 1
ATOM 657 N N . ALA A 1 91 ? -9.557 8.955 11.073 1.00 78.38 91 ALA A N 1
ATOM 658 C CA . ALA A 1 91 ? -10.615 9.282 12.025 1.00 78.38 91 ALA A CA 1
ATOM 659 C C . ALA A 1 91 ? -12.011 9.261 11.383 1.00 78.38 91 ALA A C 1
ATOM 661 O O . ALA A 1 91 ? -12.926 8.668 11.947 1.00 78.38 91 ALA A O 1
ATOM 662 N N . ASN A 1 92 ? -12.146 9.813 10.174 1.00 84.31 92 ASN A N 1
ATOM 663 C CA . ASN A 1 92 ? -13.420 9.898 9.452 1.00 84.31 92 ASN A CA 1
ATOM 664 C C . ASN A 1 92 ? -14.017 8.530 9.087 1.00 84.31 92 ASN A C 1
ATOM 666 O O . ASN A 1 92 ? -15.230 8.419 8.949 1.00 84.31 92 ASN A O 1
ATOM 670 N N . PHE A 1 93 ? -13.185 7.494 8.952 1.00 80.94 93 PHE A N 1
ATOM 671 C CA . PHE A 1 93 ? -13.633 6.150 8.582 1.00 80.94 93 PHE A CA 1
ATOM 672 C C . PHE A 1 93 ? -13.845 5.250 9.798 1.00 80.94 93 PHE A C 1
ATOM 674 O O . PHE A 1 93 ? -14.788 4.463 9.819 1.00 80.94 93 PHE A O 1
ATOM 681 N N . ASN A 1 94 ? -12.990 5.378 10.817 1.00 85.25 94 ASN A N 1
ATOM 682 C CA . ASN A 1 94 ? -12.916 4.383 11.888 1.00 85.25 94 ASN A CA 1
ATOM 683 C C . ASN A 1 94 ? -13.335 4.935 13.257 1.00 85.25 94 ASN A C 1
ATOM 685 O O . ASN A 1 94 ? -14.0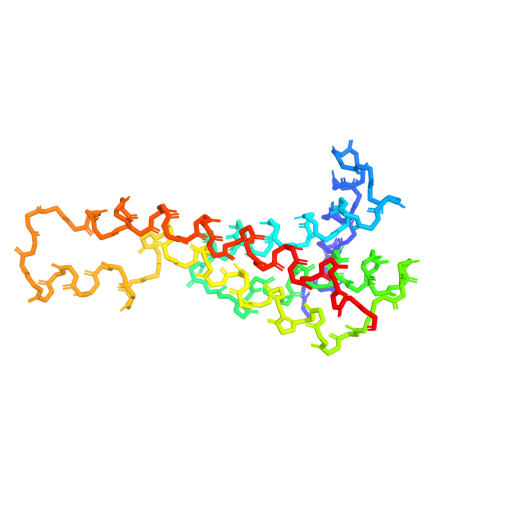65 4.270 13.986 1.00 85.25 94 ASN A O 1
ATOM 689 N N . ILE A 1 95 ? -12.908 6.149 13.619 1.00 86.44 95 ILE A N 1
ATOM 690 C CA . ILE A 1 95 ? -13.091 6.684 14.981 1.00 86.44 95 ILE A CA 1
ATOM 691 C C . ILE A 1 95 ? -14.370 7.518 15.110 1.00 86.44 95 ILE A C 1
ATOM 693 O O . ILE A 1 95 ? -15.091 7.375 16.097 1.00 86.44 95 ILE A O 1
ATOM 697 N N . VAL A 1 96 ? -14.673 8.365 14.124 1.00 87.38 96 VAL A N 1
ATOM 698 C CA . VAL A 1 96 ? -15.863 9.229 14.117 1.00 87.38 96 VAL A CA 1
ATOM 699 C C . VAL A 1 96 ? -17.149 8.397 14.072 1.00 87.38 96 VAL A C 1
ATOM 701 O O . VAL A 1 96 ? -17.986 8.604 14.949 1.00 87.38 96 VAL A O 1
ATOM 704 N N . PRO A 1 97 ? -17.312 7.398 13.178 1.00 85.31 97 PRO A N 1
ATOM 705 C CA . PRO A 1 97 ? -18.511 6.558 13.187 1.00 85.31 97 PRO A CA 1
ATOM 706 C C . PRO A 1 97 ? -18.667 5.767 14.490 1.00 85.31 97 PRO A C 1
ATOM 708 O O . PRO A 1 97 ? -19.768 5.678 15.024 1.00 85.31 97 PRO A O 1
ATOM 711 N N . ALA A 1 98 ? -17.568 5.251 15.054 1.00 88.44 98 ALA A N 1
ATOM 712 C CA . ALA A 1 98 ? -17.613 4.539 16.330 1.00 88.44 98 ALA A CA 1
ATOM 713 C C . ALA A 1 98 ? -18.048 5.437 17.497 1.00 88.44 98 ALA A C 1
ATOM 715 O O . ALA A 1 98 ? -18.735 4.977 18.407 1.00 88.44 98 ALA A O 1
ATOM 716 N N . ALA A 1 99 ? -17.644 6.712 17.477 1.00 86.38 99 ALA A N 1
ATOM 717 C CA . ALA A 1 99 ? -18.056 7.696 18.469 1.00 86.38 99 ALA A CA 1
ATOM 718 C C . ALA A 1 99 ? -19.527 8.106 18.298 1.00 86.38 99 ALA A C 1
ATOM 720 O O . ALA A 1 99 ? -20.236 8.175 19.295 1.00 86.38 99 ALA A O 1
ATOM 721 N N . LEU A 1 100 ? -19.988 8.321 17.060 1.00 89.56 100 LEU A N 1
ATOM 722 C CA . LEU A 1 100 ? -21.386 8.650 16.750 1.00 89.56 100 LEU A CA 1
ATOM 723 C C . LEU A 1 100 ? -22.356 7.519 17.116 1.00 89.56 100 LEU A C 1
ATOM 725 O O . LEU A 1 100 ? -23.483 7.782 17.512 1.00 89.56 100 LEU A O 1
ATOM 729 N N . LEU A 1 101 ? -21.913 6.266 16.998 1.00 89.50 101 LEU A N 1
ATOM 730 C CA . LEU A 1 101 ? -22.674 5.079 17.397 1.00 89.50 101 LEU A CA 1
ATOM 731 C C . LEU A 1 101 ? -22.511 4.728 18.887 1.00 89.50 101 LEU A C 1
ATOM 733 O O . LEU A 1 101 ? -22.931 3.647 19.299 1.00 89.50 101 LEU A O 1
ATOM 737 N N . GLU A 1 102 ? -21.850 5.588 19.671 1.00 90.25 102 GLU A N 1
ATOM 738 C CA . GLU A 1 102 ? -21.572 5.402 21.103 1.00 90.25 102 GLU A CA 1
ATOM 739 C C . GLU A 1 102 ? -21.013 4.006 21.442 1.00 90.25 102 GLU A C 1
ATOM 741 O O . GLU A 1 102 ? -21.332 3.385 22.460 1.00 90.25 102 GLU A O 1
ATOM 746 N N . MET A 1 103 ? -20.153 3.474 20.566 1.00 89.00 103 MET A N 1
ATOM 747 C CA . MET A 1 103 ? -19.604 2.134 20.736 1.00 89.00 103 MET A CA 1
ATOM 748 C C . MET A 1 103 ? -18.734 2.053 21.992 1.00 89.00 103 MET A C 1
ATOM 750 O O . MET A 1 103 ? -17.817 2.853 22.184 1.00 89.00 103 MET A O 1
ATOM 754 N N . LYS A 1 104 ? -18.943 1.000 22.794 1.00 87.25 104 LYS A N 1
ATOM 755 C CA . LYS A 1 104 ? -18.106 0.706 23.973 1.00 87.25 104 LYS A CA 1
ATOM 756 C C . LYS A 1 104 ? -16.618 0.558 23.624 1.00 87.25 104 LYS A C 1
ATOM 758 O O . LYS A 1 104 ? -15.769 1.018 24.378 1.00 87.25 104 LYS A O 1
ATOM 763 N N . ASP A 1 105 ? -16.304 -0.077 22.490 1.00 87.69 105 ASP A N 1
ATOM 764 C CA . ASP A 1 105 ? -14.938 -0.198 21.956 1.00 87.69 105 ASP A CA 1
ATOM 765 C C . ASP A 1 105 ? -14.846 0.502 20.593 1.00 87.69 105 ASP A C 1
ATOM 767 O O . ASP A 1 105 ? -15.316 -0.023 19.579 1.00 87.69 105 ASP A O 1
ATOM 771 N N . LYS A 1 106 ? -14.196 1.671 20.569 1.00 81.12 106 LYS A N 1
ATOM 772 C CA . LYS A 1 106 ? -13.996 2.476 19.354 1.00 81.12 106 LYS A CA 1
ATOM 773 C C . LYS A 1 106 ? -13.071 1.815 18.326 1.00 81.12 106 LYS A C 1
ATOM 775 O O . LYS A 1 106 ? -13.137 2.143 17.148 1.00 81.12 106 LYS A O 1
ATOM 780 N N . TYR A 1 107 ? -12.246 0.852 18.738 1.00 86.56 107 TYR A N 1
ATOM 781 C CA . TYR A 1 107 ? -11.343 0.116 17.849 1.00 86.56 107 TYR A CA 1
ATOM 782 C C . TYR A 1 107 ? -11.977 -1.156 17.281 1.00 86.56 107 TYR A C 1
ATOM 784 O O . TYR A 1 107 ? -11.373 -1.831 16.445 1.00 86.56 107 TYR A O 1
ATOM 792 N N . ARG A 1 108 ? -13.198 -1.507 17.706 1.00 87.44 108 ARG A N 1
ATOM 793 C CA . ARG A 1 108 ? -13.873 -2.725 17.245 1.00 87.44 108 ARG A CA 1
ATOM 794 C C . ARG A 1 108 ? -14.168 -2.700 15.747 1.00 87.44 108 ARG A C 1
ATOM 796 O O . ARG A 1 108 ? -14.070 -3.746 15.115 1.00 87.44 108 ARG A O 1
ATOM 803 N N . ILE A 1 109 ? -14.459 -1.523 15.188 1.00 88.56 109 ILE A N 1
ATOM 804 C CA . ILE A 1 109 ? -14.654 -1.335 13.742 1.00 88.56 109 ILE A CA 1
ATOM 805 C C . ILE A 1 109 ? -13.411 -1.807 12.976 1.00 88.56 109 ILE A C 1
ATOM 807 O O . ILE A 1 109 ? -13.516 -2.686 12.124 1.00 88.56 109 ILE A O 1
ATOM 811 N N . ILE A 1 110 ? -12.229 -1.327 13.376 1.00 90.00 110 ILE A N 1
ATOM 812 C CA . ILE A 1 110 ? -10.945 -1.696 12.762 1.00 90.00 110 ILE A CA 1
ATOM 813 C C . ILE A 1 110 ? -10.722 -3.210 12.852 1.00 90.00 110 ILE A C 1
ATOM 815 O O . ILE A 1 110 ? -10.411 -3.851 11.853 1.00 90.00 110 ILE A O 1
ATOM 819 N N . LYS A 1 111 ? -10.930 -3.811 14.034 1.00 87.44 111 LYS A N 1
ATOM 820 C CA . LYS A 1 111 ? -10.730 -5.260 14.238 1.00 87.44 111 LYS A CA 1
ATOM 821 C C . LYS A 1 111 ? -11.577 -6.108 13.288 1.00 87.44 111 LYS A C 1
ATOM 823 O O . LYS A 1 111 ? -11.090 -7.107 12.771 1.00 87.44 111 LYS A O 1
ATOM 828 N N . ILE A 1 112 ? -12.828 -5.712 13.056 1.00 90.38 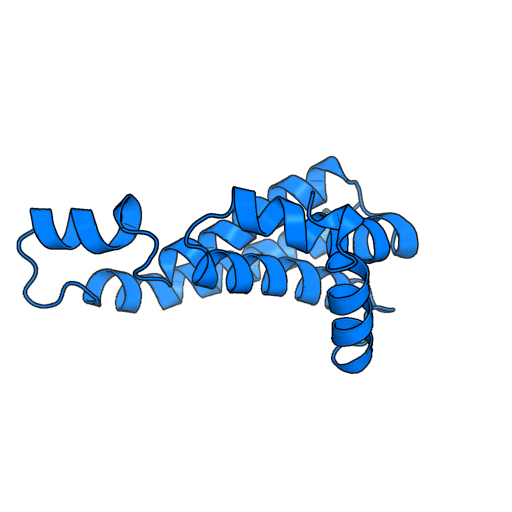112 ILE A N 1
ATOM 829 C CA . ILE A 1 112 ? -13.735 -6.426 12.149 1.00 90.38 112 ILE A CA 1
ATOM 830 C C . ILE A 1 112 ? -13.305 -6.212 10.690 1.00 90.38 112 ILE A C 1
ATOM 832 O O . ILE A 1 112 ? -13.263 -7.163 9.907 1.00 90.38 112 ILE A O 1
ATOM 836 N N . GLN A 1 113 ? -12.925 -4.982 10.337 1.00 90.44 113 GLN A N 1
ATOM 837 C CA . GLN A 1 113 ? -12.534 -4.607 8.980 1.00 90.44 113 GLN A CA 1
ATOM 838 C C . GLN A 1 113 ? -11.214 -5.223 8.516 1.00 90.44 113 GLN A C 1
ATOM 840 O O . GLN A 1 113 ? -11.063 -5.408 7.314 1.00 90.44 113 GLN A O 1
ATOM 845 N N . ILE A 1 114 ? -10.284 -5.577 9.415 1.00 92.38 114 ILE A N 1
ATOM 846 C CA . ILE A 1 114 ? -8.981 -6.166 9.041 1.00 92.38 114 ILE A CA 1
ATOM 847 C C . ILE A 1 114 ? -9.153 -7.363 8.099 1.00 92.38 114 ILE A C 1
ATOM 849 O O . ILE A 1 114 ? -8.455 -7.449 7.093 1.00 92.38 114 ILE A O 1
ATOM 853 N N . SER A 1 115 ? -10.099 -8.259 8.391 1.00 91.25 115 SER A N 1
ATOM 854 C CA . SER A 1 115 ? -10.344 -9.449 7.564 1.00 91.25 115 SER A CA 1
ATOM 855 C C . SER A 1 115 ? -10.718 -9.087 6.121 1.00 91.25 115 SER A C 1
ATOM 857 O O . SER A 1 115 ? -10.113 -9.584 5.172 1.00 91.25 115 SER A O 1
ATOM 859 N N . MET A 1 116 ? -11.661 -8.157 5.960 1.00 93.62 116 MET A N 1
ATOM 860 C CA . MET A 1 116 ? -12.111 -7.661 4.662 1.00 93.62 116 MET A CA 1
ATOM 861 C C . MET A 1 116 ? -11.021 -6.847 3.954 1.00 93.62 116 MET A C 1
ATOM 863 O O . MET A 1 116 ? -10.803 -7.020 2.760 1.00 93.62 116 MET A O 1
ATOM 867 N N . ALA A 1 117 ? -10.305 -5.989 4.683 1.00 94.31 117 ALA A N 1
ATOM 868 C CA . ALA A 1 117 ? -9.227 -5.172 4.140 1.00 94.31 117 ALA A CA 1
ATOM 869 C C . ALA A 1 117 ? -8.091 -6.039 3.581 1.00 94.31 117 ALA A C 1
ATOM 871 O O . ALA A 1 117 ? -7.581 -5.752 2.503 1.00 94.31 117 ALA A O 1
ATOM 872 N N . LEU A 1 118 ? -7.731 -7.124 4.272 1.00 94.75 118 LEU A N 1
ATOM 873 C CA . LEU A 1 118 ? -6.736 -8.080 3.788 1.00 94.75 118 LEU A CA 1
ATOM 874 C C . LEU A 1 118 ? -7.233 -8.850 2.561 1.00 94.75 118 LEU A C 1
ATOM 876 O O . LEU A 1 118 ? -6.487 -8.976 1.593 1.00 94.75 118 LEU A O 1
ATOM 880 N N . ALA A 1 119 ? -8.486 -9.315 2.561 1.00 95.44 119 ALA A N 1
ATOM 881 C CA . ALA A 1 119 ? -9.067 -9.996 1.403 1.00 95.44 119 ALA A CA 1
ATOM 882 C C . ALA A 1 119 ? -9.082 -9.093 0.157 1.00 95.44 119 ALA A C 1
ATOM 884 O O . ALA A 1 119 ? -8.664 -9.511 -0.922 1.00 95.44 119 ALA A O 1
ATOM 885 N N . LEU A 1 120 ? -9.494 -7.832 0.319 1.00 96.00 120 LEU A N 1
ATOM 886 C CA . LEU A 1 120 ? -9.474 -6.836 -0.751 1.00 96.00 120 LEU A CA 1
ATOM 887 C C . LEU A 1 120 ? -8.051 -6.512 -1.200 1.00 96.00 120 LEU A C 1
ATOM 889 O O . LEU A 1 120 ? -7.816 -6.386 -2.397 1.00 96.00 120 LEU A O 1
ATOM 893 N N . TRP A 1 121 ? -7.099 -6.391 -0.278 1.00 97.06 121 TRP A N 1
ATOM 894 C CA . TRP A 1 121 ? -5.705 -6.125 -0.623 1.00 97.06 121 TRP A CA 1
ATOM 895 C C . TRP A 1 121 ? -5.101 -7.261 -1.463 1.00 97.06 121 TRP A C 1
ATOM 897 O O . TRP A 1 121 ? -4.467 -6.999 -2.483 1.00 97.06 121 TRP A O 1
ATOM 907 N N . VAL A 1 122 ? -5.373 -8.521 -1.104 1.00 96.56 122 VAL A N 1
ATOM 908 C CA . VAL A 1 122 ? -4.964 -9.684 -1.909 1.00 96.56 122 VAL A CA 1
ATOM 909 C C . VAL A 1 122 ? -5.639 -9.666 -3.280 1.00 96.56 122 VAL A C 1
ATOM 911 O O . VAL A 1 122 ? -4.972 -9.891 -4.287 1.00 96.56 122 VAL A O 1
ATOM 914 N N . ALA A 1 123 ? -6.935 -9.351 -3.346 1.00 96.62 123 ALA A N 1
ATOM 915 C CA . ALA A 1 123 ? -7.638 -9.225 -4.620 1.00 96.62 123 ALA A CA 1
ATOM 916 C C . ALA A 1 123 ? -7.006 -8.147 -5.516 1.00 96.62 123 ALA A C 1
ATOM 918 O O . ALA A 1 123 ? -6.792 -8.397 -6.698 1.00 96.62 123 ALA A O 1
ATOM 919 N N . HIS A 1 124 ? -6.629 -6.990 -4.960 1.00 96.38 124 HIS A N 1
ATOM 920 C CA . HIS A 1 124 ? -5.915 -5.954 -5.711 1.00 96.38 124 HIS A CA 1
ATOM 921 C C . HIS A 1 124 ? -4.577 -6.454 -6.240 1.00 96.38 124 HIS A C 1
ATOM 923 O O . HIS A 1 124 ? -4.278 -6.226 -7.406 1.00 96.38 124 HIS A O 1
ATOM 929 N N . LEU A 1 125 ? -3.797 -7.169 -5.426 1.00 95.88 125 LEU A N 1
ATOM 930 C CA . LEU A 1 125 ? -2.521 -7.724 -5.867 1.00 95.88 125 LEU A CA 1
ATOM 931 C C . LEU A 1 125 ? -2.695 -8.693 -7.050 1.00 95.88 125 LEU A C 1
ATOM 933 O O . LEU A 1 125 ? -1.926 -8.637 -8.008 1.00 95.88 125 LEU A O 1
ATOM 937 N N . LEU A 1 126 ? -3.725 -9.544 -7.015 1.00 96.00 126 LEU A N 1
ATOM 938 C CA . LEU A 1 126 ? -4.044 -10.459 -8.115 1.00 96.00 126 LEU A CA 1
ATOM 939 C C . LEU A 1 126 ? -4.491 -9.707 -9.373 1.00 96.00 126 LEU A C 1
ATOM 941 O O . LEU A 1 126 ? -4.019 -10.009 -10.465 1.00 96.00 126 LEU A O 1
ATOM 945 N N . VAL A 1 127 ? -5.367 -8.711 -9.227 1.00 95.75 127 VAL A N 1
ATOM 946 C CA . VAL A 1 127 ? -5.839 -7.890 -10.353 1.00 95.75 127 VAL A CA 1
ATOM 947 C C . VAL A 1 127 ? -4.684 -7.104 -10.971 1.00 95.75 127 VAL A C 1
ATOM 949 O O . VAL A 1 127 ? -4.556 -7.094 -12.189 1.00 95.75 127 VAL A O 1
ATOM 952 N N . MET A 1 128 ? -3.798 -6.523 -10.155 1.00 95.44 128 MET A N 1
ATOM 953 C CA . MET A 1 128 ? -2.574 -5.868 -10.628 1.00 95.44 128 MET A CA 1
ATOM 954 C C . MET A 1 128 ? -1.701 -6.837 -11.418 1.00 95.44 128 MET A C 1
ATOM 956 O O . MET A 1 128 ? -1.202 -6.465 -12.467 1.00 95.44 128 MET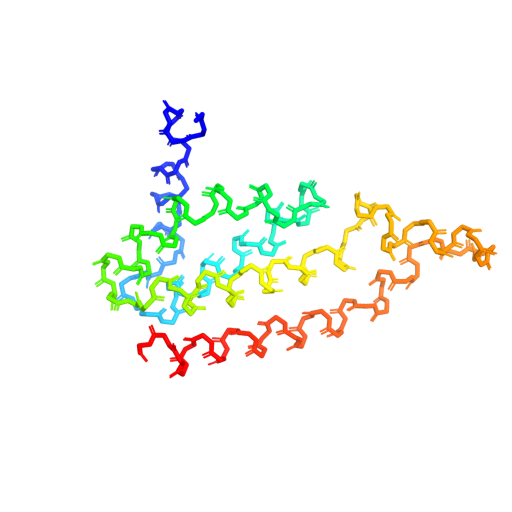 A O 1
ATOM 960 N N . TYR A 1 129 ? -1.539 -8.079 -10.958 1.00 94.06 129 TYR A N 1
ATOM 961 C CA . TYR A 1 129 ? -0.730 -9.070 -11.668 1.00 94.06 129 TYR A CA 1
ATOM 962 C C . TYR A 1 129 ? -1.323 -9.466 -13.030 1.00 94.06 129 TYR A C 1
ATOM 964 O O . TYR A 1 129 ? -0.578 -9.705 -13.974 1.00 94.06 129 TYR A O 1
ATOM 972 N N . ILE A 1 130 ? -2.653 -9.513 -13.144 1.00 93.94 130 ILE A N 1
ATOM 973 C CA . ILE A 1 130 ? -3.353 -9.886 -14.384 1.00 93.94 130 ILE A CA 1
ATOM 974 C C . ILE A 1 130 ? -3.450 -8.704 -15.363 1.00 93.94 130 ILE A C 1
ATOM 976 O O . ILE A 1 130 ? -3.374 -8.912 -16.569 1.00 93.94 130 ILE A O 1
ATOM 980 N N . MET A 1 131 ? -3.633 -7.482 -14.855 1.00 91.25 131 MET A N 1
ATOM 981 C CA . MET A 1 131 ? -3.926 -6.274 -15.642 1.00 91.25 131 MET A CA 1
ATOM 982 C C . MET A 1 131 ? -2.759 -5.278 -15.688 1.00 91.25 131 MET A C 1
ATOM 984 O O . MET A 1 131 ? -2.968 -4.110 -15.989 1.00 91.25 131 MET A O 1
ATOM 988 N N . ALA A 1 132 ? -1.538 -5.692 -15.344 1.00 84.56 132 ALA A N 1
ATOM 989 C CA . ALA A 1 132 ? -0.388 -4.786 -15.328 1.00 84.56 132 ALA A CA 1
ATOM 990 C C . ALA A 1 132 ? -0.050 -4.193 -16.709 1.00 84.56 132 ALA A C 1
ATOM 992 O O . ALA A 1 132 ? 0.665 -3.196 -16.741 1.00 84.56 132 ALA A O 1
ATOM 993 N N . PHE A 1 133 ? -0.524 -4.786 -17.811 1.00 83.75 133 PHE A N 1
ATOM 994 C CA . PHE A 1 133 ? -0.134 -4.472 -19.190 1.00 83.75 133 PHE A CA 1
ATOM 995 C C . PHE A 1 133 ? -1.339 -4.242 -20.099 1.00 83.75 133 PHE A C 1
ATOM 997 O O . PHE A 1 133 ? -2.355 -4.952 -19.910 1.00 83.75 133 PHE A O 1
#

InterPro domains:
  IPR009323 Protein of unknown function DUF979 [PF06166] (1-133)